Protein AF-A0A920RC55-F1 (afdb_monomer_lite)

Secondary structure (DSSP, 8-state):
---TT-TT-TTS--S--EEEEETTTTTTTS-BTTTSSBSS-GGGGGGSSEEEEES-GGG--S--

Sequence (64 aa):
MISDDGLQHYKLFRDIEIAVVDAQRLFGNGMCFPAGPLREPISRLDSVDYVVVNGDNSAIKSEL

Radius of gyration: 12.87 Å; chains: 1; bounding box: 33×33×24 Å

pLDDT: mean 89.14, std 13.38, range [47.34, 97.94]

Foldseek 3Di:
DDDDVCLPVVVDDDPAFEAEAELVCGCPVQDDPPVGDDPDGPCSVVPGPYYHYPDDCPSPDDDD

Structure (mmCIF, N/CA/C/O backbone):
data_AF-A0A920RC55-F1
#
_entry.id   AF-A0A920RC55-F1
#
loop_
_atom_site.gr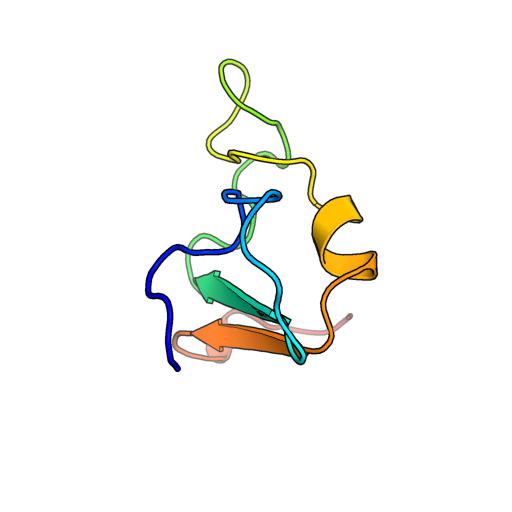oup_PDB
_atom_site.id
_atom_site.type_symbol
_atom_site.label_atom_id
_atom_site.label_alt_id
_atom_site.label_comp_id
_atom_site.label_asym_id
_atom_site.label_entity_id
_atom_site.label_seq_id
_atom_site.pdbx_PDB_ins_code
_atom_site.Cartn_x
_atom_site.Cartn_y
_atom_site.Cartn_z
_atom_site.occupancy
_atom_site.B_iso_or_equiv
_atom_site.auth_seq_id
_atom_site.auth_comp_id
_atom_site.auth_asym_id
_atom_site.auth_atom_id
_atom_site.pdbx_PDB_model_num
ATOM 1 N N . MET A 1 1 ? 10.113 -17.892 1.149 1.00 86.38 1 MET A N 1
ATOM 2 C CA . MET A 1 1 ? 10.876 -16.707 1.606 1.00 86.38 1 MET A CA 1
ATOM 3 C C . MET A 1 1 ? 9.868 -15.667 2.057 1.00 86.38 1 MET A C 1
ATOM 5 O O . MET A 1 1 ? 8.806 -15.617 1.456 1.00 86.38 1 MET A O 1
ATOM 9 N N . ILE A 1 2 ? 10.159 -14.892 3.100 1.00 94.12 2 ILE A N 1
ATOM 10 C CA . ILE A 1 2 ? 9.289 -13.799 3.555 1.00 94.12 2 ILE A CA 1
ATOM 11 C C . ILE A 1 2 ? 10.126 -12.527 3.508 1.00 94.12 2 ILE A C 1
ATOM 13 O O . ILE A 1 2 ? 11.239 -12.517 4.031 1.00 94.12 2 ILE A O 1
ATOM 17 N N . SER A 1 3 ? 9.611 -11.495 2.843 1.00 95.31 3 SER A N 1
ATOM 18 C CA . SER A 1 3 ? 10.213 -10.164 2.839 1.00 95.31 3 SER A CA 1
ATOM 19 C C . SER A 1 3 ? 9.332 -9.245 3.664 1.00 95.31 3 SER A C 1
ATOM 21 O O . SER A 1 3 ? 8.207 -8.961 3.261 1.00 95.31 3 SER A O 1
ATOM 23 N N . ASP A 1 4 ? 9.864 -8.773 4.783 1.00 93.25 4 ASP A N 1
ATOM 24 C CA . ASP A 1 4 ? 9.286 -7.639 5.498 1.00 93.25 4 ASP A CA 1
ATOM 25 C C . ASP A 1 4 ? 9.528 -6.364 4.668 1.00 93.25 4 ASP A C 1
ATOM 27 O O . ASP A 1 4 ? 10.576 -6.248 4.025 1.00 93.25 4 ASP A O 1
ATOM 31 N N . ASP A 1 5 ? 8.542 -5.472 4.577 1.00 92.06 5 ASP A N 1
ATOM 32 C CA . ASP A 1 5 ? 8.580 -4.245 3.754 1.00 92.06 5 ASP A CA 1
ATOM 33 C C . ASP A 1 5 ? 8.964 -4.435 2.266 1.00 92.06 5 ASP A C 1
ATOM 35 O O . ASP A 1 5 ? 9.531 -3.565 1.601 1.00 92.06 5 ASP A O 1
ATOM 39 N N . GLY A 1 6 ? 8.633 -5.596 1.697 1.00 94.56 6 GLY A N 1
ATOM 40 C CA . GLY A 1 6 ? 9.058 -5.965 0.347 1.00 94.56 6 GLY A CA 1
ATOM 41 C C . GLY A 1 6 ? 8.308 -5.291 -0.806 1.00 94.56 6 GLY A C 1
ATOM 42 O O . GLY A 1 6 ? 8.744 -5.461 -1.943 1.00 94.56 6 GLY A O 1
ATOM 43 N N . LEU A 1 7 ? 7.204 -4.571 -0.569 1.00 94.75 7 LEU A N 1
ATOM 44 C CA . LEU A 1 7 ? 6.259 -4.151 -1.623 1.00 94.75 7 LEU A CA 1
ATOM 45 C C . LEU A 1 7 ? 6.887 -3.249 -2.695 1.00 94.75 7 LEU A C 1
ATOM 47 O O . LEU A 1 7 ? 6.664 -3.464 -3.883 1.00 94.75 7 LEU A O 1
ATOM 51 N N . GLN A 1 8 ? 7.740 -2.299 -2.304 1.00 95.00 8 GLN A N 1
ATOM 52 C CA . GLN A 1 8 ? 8.423 -1.408 -3.254 1.00 95.00 8 GLN A CA 1
ATOM 53 C C . GLN A 1 8 ? 9.650 -2.054 -3.917 1.00 95.00 8 GLN A C 1
ATOM 55 O O . GLN A 1 8 ? 10.257 -1.474 -4.821 1.00 95.00 8 GLN A O 1
ATOM 60 N N . HIS A 1 9 ? 10.061 -3.254 -3.492 1.00 95.50 9 HIS A N 1
ATOM 61 C CA . HIS A 1 9 ? 11.261 -3.911 -4.008 1.00 95.50 9 HIS A CA 1
ATOM 62 C C . HIS A 1 9 ? 10.981 -4.669 -5.316 1.00 95.50 9 HIS A C 1
ATOM 64 O O . HIS A 1 9 ? 11.261 -5.855 -5.424 1.00 95.50 9 HIS A O 1
ATOM 70 N N . TYR A 1 10 ? 10.442 -4.014 -6.339 1.00 93.31 10 TYR A N 1
ATOM 71 C CA . TYR A 1 10 ? 9.911 -4.637 -7.566 1.00 93.31 10 TYR A CA 1
ATOM 72 C C . TYR A 1 10 ? 10.783 -5.693 -8.271 1.00 93.31 10 TYR A C 1
ATOM 74 O O . TYR A 1 10 ? 10.257 -6.554 -8.965 1.00 93.31 10 TYR A O 1
ATOM 82 N N . LYS A 1 11 ? 12.107 -5.657 -8.095 1.00 96.06 11 LYS A N 1
ATOM 83 C CA . LYS A 1 11 ? 13.035 -6.646 -8.670 1.00 96.06 11 LYS A CA 1
ATOM 84 C C . LYS A 1 11 ? 13.023 -8.004 -7.958 1.00 96.06 11 LYS A C 1
ATOM 86 O O . LYS A 1 11 ? 13.528 -8.975 -8.514 1.00 96.06 11 LYS A O 1
ATOM 91 N N . LEU A 1 12 ? 12.501 -8.068 -6.736 1.00 92.88 12 LEU A N 1
ATOM 92 C CA . LEU A 1 12 ? 12.341 -9.309 -5.994 1.00 92.88 12 LEU A CA 1
ATOM 93 C C . LEU A 1 12 ? 11.121 -10.055 -6.536 1.00 92.88 12 LEU A C 1
ATOM 95 O O . LEU A 1 12 ? 10.008 -9.537 -6.481 1.00 92.88 12 LEU A O 1
ATOM 99 N N . PHE A 1 13 ? 11.338 -11.266 -7.042 1.00 94.69 13 PHE A N 1
ATOM 100 C CA . PHE A 1 13 ? 10.248 -12.146 -7.448 1.00 94.69 13 PHE A CA 1
ATOM 101 C C . PHE A 1 13 ? 9.411 -12.556 -6.228 1.00 94.69 13 PHE A C 1
ATOM 103 O O . PHE A 1 13 ? 9.967 -12.892 -5.176 1.00 94.69 13 PHE A O 1
ATOM 110 N N . ARG A 1 14 ? 8.085 -12.530 -6.380 1.00 95.00 14 ARG A N 1
ATOM 111 C CA . ARG A 1 14 ? 7.115 -12.912 -5.351 1.00 95.00 14 ARG A CA 1
ATOM 112 C C . ARG A 1 14 ? 5.990 -13.700 -5.999 1.00 95.00 14 ARG A C 1
ATOM 114 O O . ARG A 1 14 ? 5.471 -13.279 -7.027 1.00 95.00 14 ARG A O 1
ATOM 121 N N . ASP A 1 15 ? 5.611 -14.799 -5.362 1.00 97.56 15 ASP A N 1
ATOM 122 C CA . ASP A 1 15 ? 4.412 -15.551 -5.734 1.00 97.56 15 ASP A CA 1
ATOM 123 C C . ASP A 1 15 ? 3.137 -14.908 -5.168 1.00 97.56 15 ASP A C 1
ATOM 125 O O . ASP A 1 15 ? 2.069 -15.086 -5.739 1.00 97.56 15 ASP A O 1
ATOM 129 N N . ILE A 1 16 ? 3.250 -14.201 -4.033 1.00 97.31 16 ILE A N 1
ATOM 130 C CA . ILE A 1 16 ? 2.138 -13.553 -3.323 1.00 97.31 16 ILE A CA 1
ATOM 131 C C . ILE A 1 16 ? 2.601 -12.207 -2.748 1.00 97.31 16 ILE A C 1
ATOM 133 O O . ILE A 1 16 ? 3.675 -12.119 -2.140 1.00 97.31 16 ILE A O 1
ATOM 137 N N . GLU A 1 17 ? 1.761 -11.181 -2.874 1.00 97.44 17 GLU A N 1
ATOM 138 C CA . GLU A 1 17 ? 1.899 -9.867 -2.245 1.00 97.44 17 GLU A CA 1
ATOM 139 C C . GLU A 1 17 ? 0.778 -9.604 -1.228 1.00 97.44 17 GLU A C 1
ATOM 141 O O . GLU A 1 17 ? -0.409 -9.734 -1.525 1.00 97.44 17 GLU A O 1
ATOM 146 N N . ILE A 1 18 ? 1.165 -9.193 -0.015 1.00 97.19 18 ILE A N 1
ATOM 147 C CA . ILE A 1 18 ? 0.238 -8.820 1.060 1.00 97.19 18 ILE A CA 1
ATOM 148 C C . ILE A 1 18 ? 0.521 -7.373 1.457 1.00 97.19 18 ILE A C 1
ATOM 150 O O . ILE A 1 18 ? 1.604 -7.067 1.958 1.00 97.19 18 ILE A O 1
ATOM 154 N N . ALA A 1 19 ? -0.451 -6.486 1.249 1.00 96.44 19 ALA A N 1
ATOM 155 C CA . ALA A 1 19 ? -0.386 -5.107 1.714 1.00 96.44 19 ALA A CA 1
ATOM 156 C C . ALA A 1 19 ? -1.036 -4.965 3.087 1.00 96.44 19 ALA A C 1
ATOM 158 O O . ALA A 1 19 ? -2.178 -5.372 3.285 1.00 96.44 19 ALA A O 1
ATOM 159 N N . VAL A 1 20 ? -0.321 -4.351 4.028 1.00 94.38 20 VAL A N 1
ATOM 160 C CA . VAL A 1 20 ? -0.845 -4.066 5.366 1.00 94.38 20 VAL A CA 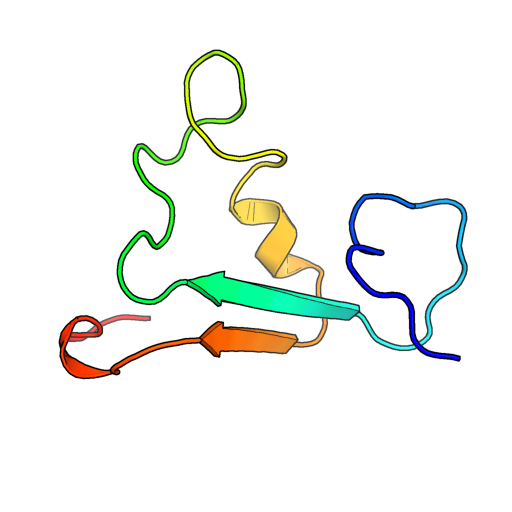1
ATOM 161 C C . VAL A 1 20 ? -1.253 -2.600 5.447 1.00 94.38 20 VAL A C 1
ATOM 163 O O . VAL A 1 20 ? -0.445 -1.709 5.189 1.00 94.38 20 VAL A O 1
ATOM 166 N N . VAL A 1 21 ? -2.506 -2.350 5.820 1.00 93.50 21 VAL A N 1
ATOM 167 C CA . VAL A 1 21 ? -3.069 -1.010 6.022 1.00 93.50 21 VAL A CA 1
ATOM 168 C C . VAL A 1 21 ? -3.367 -0.824 7.504 1.00 93.50 21 VAL A C 1
ATOM 170 O O . VAL A 1 21 ? -4.031 -1.651 8.117 1.00 93.50 21 VAL A O 1
ATOM 173 N N . ASP A 1 22 ? -2.885 0.261 8.098 1.00 91.31 22 ASP A N 1
ATOM 174 C CA . ASP A 1 22 ? -3.179 0.587 9.494 1.00 91.31 22 ASP A CA 1
ATOM 175 C C . ASP A 1 22 ? -4.624 1.096 9.639 1.00 91.31 22 ASP A C 1
ATOM 177 O O . ASP A 1 22 ? -5.023 2.039 8.954 1.00 91.31 22 ASP A O 1
ATOM 181 N N . ALA A 1 23 ? -5.411 0.491 10.533 1.00 88.56 23 ALA A N 1
ATOM 182 C CA . ALA A 1 23 ? -6.833 0.800 10.703 1.00 88.56 23 ALA A CA 1
ATOM 183 C C . ALA A 1 23 ? -7.100 2.219 11.236 1.00 88.56 23 ALA A C 1
ATOM 185 O O . ALA A 1 23 ? -8.176 2.768 11.004 1.00 88.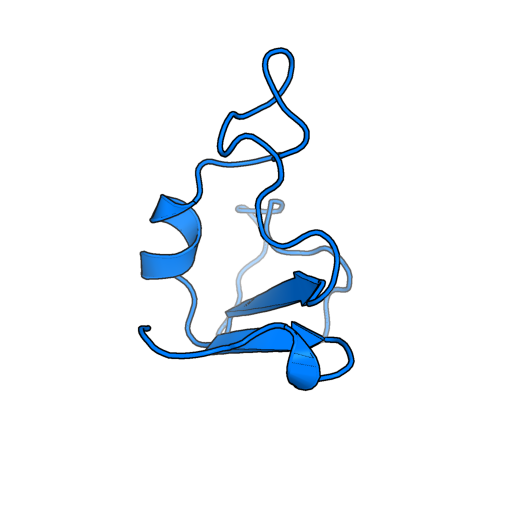56 23 ALA A O 1
ATOM 186 N N . GLN A 1 24 ? -6.151 2.818 11.967 1.00 86.38 24 GLN A N 1
ATOM 187 C CA . GLN A 1 24 ? -6.320 4.155 12.544 1.00 86.38 24 GLN A CA 1
ATOM 188 C C . GLN A 1 24 ? -5.972 5.251 11.539 1.00 86.38 24 GLN A C 1
ATOM 190 O O . GLN A 1 24 ? -6.625 6.294 11.502 1.00 86.38 24 GLN A O 1
ATOM 195 N N . ARG A 1 25 ? -4.918 5.040 10.745 1.00 84.81 25 ARG A N 1
ATOM 196 C CA . ARG A 1 25 ? -4.416 6.035 9.787 1.00 84.81 25 ARG A CA 1
ATOM 197 C C . ARG A 1 25 ? -5.039 5.897 8.404 1.00 84.81 25 ARG A C 1
ATOM 199 O O . ARG A 1 25 ? -5.128 6.903 7.695 1.00 84.81 25 ARG A O 1
ATOM 206 N N . LEU A 1 26 ? -5.438 4.681 8.027 1.00 88.56 26 LEU A N 1
ATOM 207 C CA . LEU A 1 26 ? -5.875 4.317 6.681 1.00 88.56 26 LEU A CA 1
ATOM 208 C C . LEU A 1 26 ? -4.933 4.938 5.635 1.00 88.56 26 LEU A C 1
ATOM 210 O O . LEU A 1 26 ? -3.739 4.641 5.621 1.00 88.56 26 LEU A O 1
ATOM 214 N N . PHE A 1 27 ? -5.442 5.855 4.809 1.00 92.81 27 PHE A N 1
ATOM 215 C CA . PHE A 1 27 ? -4.688 6.497 3.730 1.00 92.81 27 PHE A CA 1
ATOM 216 C C . PHE A 1 27 ? -4.310 7.961 3.999 1.00 92.81 27 PHE A C 1
ATOM 218 O O . PHE A 1 27 ? -3.788 8.638 3.111 1.00 92.81 27 PHE A O 1
ATOM 225 N N . GLY A 1 28 ? -4.552 8.481 5.207 1.00 90.00 28 GLY A N 1
ATOM 226 C CA . GLY A 1 28 ? -4.300 9.885 5.534 1.00 90.00 28 GLY A CA 1
ATOM 227 C C . GLY A 1 28 ? -5.043 10.840 4.591 1.00 90.00 28 GLY A C 1
ATOM 228 O O . GLY A 1 28 ? -6.265 10.803 4.503 1.00 90.00 28 GLY A O 1
ATOM 229 N N . ASN A 1 29 ? -4.305 11.696 3.875 1.00 93.56 29 ASN A N 1
ATOM 230 C CA . ASN A 1 29 ? -4.875 12.621 2.886 1.00 93.56 29 ASN A CA 1
ATOM 231 C C . ASN A 1 29 ? -4.965 12.040 1.459 1.00 93.56 29 ASN A C 1
ATOM 233 O O . ASN A 1 29 ? -5.253 12.781 0.523 1.00 93.56 29 ASN A O 1
ATOM 237 N N . GLY A 1 30 ? -4.675 10.748 1.281 1.00 94.50 30 GLY A N 1
ATOM 238 C CA . GLY A 1 30 ? -4.764 10.047 -0.001 1.00 94.50 30 GLY A CA 1
ATOM 239 C C . GLY A 1 30 ? -3.692 10.413 -1.029 1.00 94.50 30 GLY A C 1
ATOM 240 O O . GLY A 1 30 ? -3.738 9.920 -2.153 1.00 94.50 30 GLY A O 1
ATOM 241 N N . MET A 1 31 ? -2.717 11.249 -0.663 1.00 96.69 31 MET A N 1
ATOM 242 C CA . MET A 1 31 ? -1.674 11.725 -1.569 1.00 96.69 31 MET A CA 1
ATOM 243 C C . MET A 1 31 ? -0.337 11.032 -1.297 1.00 96.69 31 MET A C 1
ATOM 245 O O . MET A 1 31 ? 0.006 10.705 -0.156 1.00 96.69 31 MET A O 1
ATOM 249 N N . CYS A 1 32 ? 0.454 10.848 -2.354 1.00 97.06 32 CYS A N 1
ATOM 250 C CA . CYS A 1 32 ? 1.832 10.385 -2.227 1.00 97.06 32 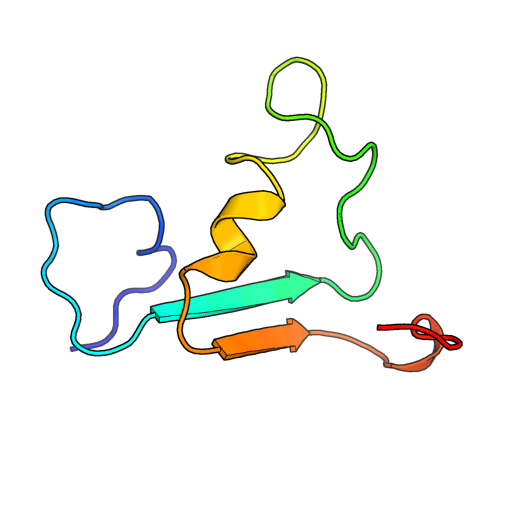CYS A CA 1
ATOM 251 C C . CYS A 1 32 ? 2.764 11.489 -1.723 1.00 97.06 32 CYS A C 1
ATOM 253 O O . CYS A 1 32 ? 2.489 12.686 -1.863 1.00 97.06 32 CYS A O 1
ATOM 255 N N . PHE A 1 33 ? 3.908 11.082 -1.181 1.00 94.62 33 PHE A N 1
ATOM 256 C CA . PHE A 1 33 ? 4.982 11.994 -0.802 1.00 94.62 33 PHE A CA 1
ATOM 257 C C . PHE A 1 33 ? 5.434 12.868 -1.994 1.00 94.62 33 PHE A C 1
ATOM 259 O O . PHE A 1 33 ? 5.570 12.348 -3.104 1.00 94.62 33 PHE A O 1
ATOM 266 N N . PRO A 1 34 ? 5.694 14.181 -1.807 1.00 95.88 34 PRO A N 1
ATOM 267 C CA . PRO A 1 34 ? 5.681 14.938 -0.547 1.00 95.88 34 PRO A CA 1
ATOM 268 C C . PRO A 1 34 ? 4.315 15.515 -0.146 1.00 95.88 34 PRO A C 1
ATOM 270 O O . PRO A 1 34 ? 4.190 16.076 0.938 1.00 95.88 34 PRO A O 1
ATOM 273 N N . ALA A 1 35 ? 3.293 15.408 -0.998 1.00 96.94 35 ALA A N 1
ATOM 274 C CA . ALA A 1 35 ? 1.971 15.977 -0.737 1.00 96.94 35 ALA A CA 1
ATOM 275 C C . ALA A 1 35 ? 1.180 15.208 0.337 1.00 96.94 35 ALA A C 1
ATOM 277 O O . ALA A 1 35 ? 0.224 15.746 0.891 1.00 96.94 35 ALA A O 1
ATOM 278 N N . GLY A 1 36 ? 1.570 13.972 0.650 1.00 95.00 36 GLY A N 1
ATOM 279 C CA . GLY A 1 36 ? 0.958 13.137 1.680 1.00 95.00 36 GLY A CA 1
ATOM 280 C C . GLY A 1 36 ? 1.876 12.019 2.183 1.00 95.00 36 GLY A C 1
ATOM 281 O O . GLY A 1 36 ? 3.042 11.950 1.788 1.00 95.00 36 GLY A O 1
ATOM 282 N N . PRO A 1 37 ? 1.382 11.154 3.088 1.00 94.00 37 PRO A N 1
ATOM 283 C CA . PRO A 1 37 ? 2.196 10.139 3.756 1.00 94.00 37 PRO A CA 1
ATOM 284 C C . PRO A 1 37 ? 2.393 8.857 2.934 1.00 94.00 37 PRO A C 1
ATOM 286 O O . PRO A 1 37 ? 3.186 8.003 3.333 1.00 94.00 37 PRO A O 1
ATOM 289 N N . LEU A 1 38 ? 1.671 8.679 1.823 1.00 95.38 38 LEU A N 1
ATOM 290 C CA . LEU A 1 38 ? 1.726 7.439 1.055 1.00 95.38 38 LEU A CA 1
ATOM 291 C C . LEU A 1 38 ? 3.031 7.343 0.255 1.00 95.38 38 LEU A C 1
ATOM 293 O O . LEU A 1 38 ? 3.480 8.310 -0.363 1.00 95.38 38 LEU A O 1
ATOM 297 N N . ARG A 1 39 ? 3.631 6.149 0.226 1.00 95.31 39 ARG A N 1
ATOM 298 C CA . ARG A 1 39 ? 4.794 5.862 -0.633 1.00 95.31 39 ARG A CA 1
ATOM 299 C C . ARG A 1 39 ? 4.391 5.652 -2.092 1.00 95.31 39 ARG A C 1
ATOM 301 O O . ARG A 1 39 ? 5.183 5.916 -2.988 1.00 95.31 39 ARG A O 1
ATOM 308 N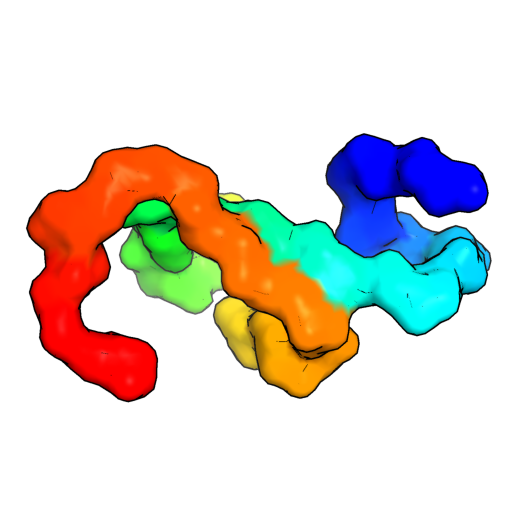 N . GLU A 1 40 ? 3.166 5.183 -2.303 1.00 95.94 40 GLU A N 1
ATOM 309 C CA . GLU A 1 40 ? 2.597 4.790 -3.590 1.00 95.94 40 GLU A CA 1
ATOM 310 C C . GLU A 1 40 ? 1.107 5.152 -3.622 1.00 95.94 40 GLU A C 1
ATOM 312 O O . GLU A 1 40 ? 0.504 5.309 -2.556 1.00 95.94 40 GLU A O 1
ATOM 317 N N . PRO A 1 41 ? 0.500 5.338 -4.806 1.00 95.94 41 PRO A N 1
ATOM 318 C CA . PRO A 1 41 ? -0.918 5.671 -4.901 1.00 95.94 41 PRO A CA 1
ATOM 319 C C . PRO A 1 41 ? -1.786 4.532 -4.357 1.00 95.94 41 PRO A C 1
ATOM 321 O O . PRO A 1 41 ? -1.417 3.363 -4.460 1.00 95.94 41 PRO A O 1
ATOM 324 N N . ILE A 1 42 ? -2.971 4.863 -3.831 1.00 96.12 42 ILE A N 1
ATOM 325 C CA . ILE A 1 42 ? -3.915 3.877 -3.264 1.00 96.12 42 ILE A CA 1
ATOM 326 C C . ILE A 1 42 ? -4.273 2.793 -4.291 1.00 96.12 42 ILE A C 1
ATOM 328 O O . ILE A 1 42 ? -4.381 1.627 -3.930 1.00 96.12 42 ILE A O 1
ATOM 332 N N . SER A 1 43 ? -4.343 3.147 -5.579 1.00 96.50 43 SER A N 1
ATOM 333 C CA . SER A 1 43 ? -4.583 2.207 -6.684 1.00 96.50 43 SER A CA 1
ATOM 334 C C . SER A 1 43 ? -3.544 1.083 -6.790 1.00 96.50 43 SER A C 1
ATOM 336 O O . SER A 1 43 ? -3.761 0.103 -7.492 1.00 96.50 43 SER A O 1
ATOM 338 N N . ARG A 1 44 ? -2.393 1.176 -6.106 1.00 96.06 44 ARG A N 1
ATOM 339 C CA . ARG A 1 44 ? -1.449 0.053 -6.026 1.00 96.06 44 ARG A CA 1
ATOM 340 C C . ARG A 1 44 ? -2.064 -1.154 -5.309 1.00 96.06 44 ARG A C 1
ATOM 342 O O . ARG A 1 44 ? -1.699 -2.284 -5.633 1.00 96.06 44 ARG A O 1
ATOM 349 N N . LEU A 1 45 ? -3.015 -0.932 -4.401 1.00 95.94 45 LEU A N 1
ATOM 350 C CA . LEU A 1 45 ? -3.746 -2.004 -3.723 1.00 95.94 45 LEU A CA 1
ATOM 351 C C . LEU A 1 45 ? -4.560 -2.880 -4.685 1.00 95.94 45 LEU A C 1
ATOM 353 O O . LEU A 1 45 ? -4.785 -4.042 -4.377 1.00 95.94 45 LEU A O 1
ATOM 357 N N . ASP A 1 46 ? -4.911 -2.383 -5.874 1.00 96.44 46 ASP A N 1
ATOM 358 C CA . ASP A 1 46 ? -5.665 -3.151 -6.878 1.00 96.44 46 ASP A CA 1
ATOM 359 C C . ASP A 1 46 ? -4.845 -4.289 -7.514 1.00 96.44 46 ASP A C 1
ATOM 361 O O . ASP A 1 46 ? -5.371 -5.096 -8.276 1.00 96.44 46 ASP A O 1
ATOM 365 N N . SER A 1 47 ? -3.538 -4.331 -7.248 1.00 95.50 47 SER A N 1
ATOM 366 C CA . SER A 1 47 ? -2.599 -5.278 -7.867 1.00 95.50 47 SER A CA 1
ATOM 367 C C . SER A 1 47 ? -1.881 -6.184 -6.870 1.00 95.50 47 SER A C 1
ATOM 369 O O . SER A 1 47 ? -1.011 -6.944 -7.283 1.00 95.50 47 SER A O 1
ATOM 371 N N . VAL A 1 48 ? -2.209 -6.100 -5.578 1.00 97.00 48 VAL A N 1
ATOM 372 C CA . VAL A 1 48 ? -1.742 -7.075 -4.579 1.00 97.00 48 VAL A CA 1
ATOM 373 C C . VAL A 1 48 ? -2.772 -8.190 -4.419 1.00 97.00 48 VAL A C 1
ATOM 375 O O . VAL A 1 48 ? -3.956 -7.980 -4.672 1.00 97.00 48 VAL A O 1
ATOM 378 N N . ASP A 1 49 ? -2.343 -9.363 -3.960 1.00 97.94 49 ASP A N 1
ATOM 379 C CA . ASP A 1 49 ? -3.250 -10.500 -3.768 1.00 97.94 49 ASP A CA 1
ATOM 380 C C . ASP A 1 49 ? -4.153 -10.315 -2.545 1.00 97.94 49 ASP A C 1
ATOM 382 O O . ASP A 1 49 ? -5.322 -10.700 -2.557 1.00 97.94 49 ASP A O 1
ATOM 386 N N . TYR A 1 50 ? -3.610 -9.720 -1.479 1.00 97.31 50 TYR A N 1
ATOM 387 C CA . TYR A 1 50 ? -4.336 -9.509 -0.233 1.00 97.31 50 TYR A CA 1
ATOM 388 C C . TYR A 1 50 ? -4.065 -8.133 0.362 1.00 97.31 50 TYR A C 1
ATOM 390 O O . TYR A 1 50 ? -2.924 -7.675 0.436 1.00 97.31 50 TYR A O 1
ATOM 398 N N . VAL A 1 51 ? -5.127 -7.520 0.885 1.00 95.94 51 VAL A N 1
ATOM 399 C CA . VAL A 1 51 ? -5.052 -6.333 1.737 1.00 95.94 51 VAL A CA 1
ATOM 400 C C . VAL A 1 51 ? -5.486 -6.727 3.141 1.00 95.94 51 VAL A C 1
ATOM 402 O O . VAL A 1 51 ? -6.599 -7.206 3.351 1.00 95.94 51 VAL A O 1
ATOM 405 N N . VAL A 1 52 ? -4.598 -6.535 4.109 1.00 94.88 52 VAL A N 1
ATOM 406 C CA . VAL A 1 52 ? -4.846 -6.823 5.520 1.00 94.88 52 VAL A CA 1
ATOM 407 C C . VAL A 1 52 ? -4.925 -5.508 6.267 1.00 94.88 52 VAL A C 1
ATOM 409 O O . VAL A 1 52 ? -3.967 -4.738 6.288 1.00 94.88 52 VAL A O 1
ATOM 412 N N . VAL A 1 53 ? -6.057 -5.261 6.918 1.00 92.56 53 VAL A N 1
ATOM 413 C CA . VAL A 1 53 ? -6.185 -4.114 7.813 1.00 92.56 53 VAL A CA 1
ATOM 414 C C . VAL A 1 53 ? -5.713 -4.519 9.206 1.00 92.56 53 VAL A C 1
ATOM 416 O O . VAL A 1 53 ? -6.256 -5.437 9.815 1.00 92.56 53 VAL A O 1
ATOM 419 N N . ASN A 1 54 ? -4.676 -3.847 9.695 1.00 91.69 54 ASN A N 1
ATOM 420 C CA . ASN A 1 54 ? -4.097 -4.065 11.010 1.00 91.69 54 ASN A CA 1
ATOM 421 C C . ASN A 1 54 ? -4.608 -3.006 11.991 1.00 91.69 54 ASN A C 1
ATOM 423 O O . ASN A 1 54 ? -4.327 -1.818 11.833 1.00 91.69 54 ASN A O 1
ATOM 427 N N . GLY A 1 55 ? -5.343 -3.438 13.012 1.00 87.50 55 GLY A N 1
ATOM 428 C CA . GLY A 1 55 ? -5.863 -2.579 14.071 1.00 87.50 55 GLY A CA 1
ATOM 429 C C . GLY A 1 55 ? -7.332 -2.846 14.380 1.00 87.50 55 GLY A C 1
ATOM 430 O O . GLY A 1 55 ? -7.950 -3.759 13.834 1.00 87.50 55 GLY A O 1
ATOM 431 N N . ASP A 1 56 ? -7.881 -2.055 15.298 1.00 79.69 56 ASP A N 1
ATOM 432 C CA . ASP A 1 56 ? -9.250 -2.234 15.772 1.00 79.69 56 ASP A CA 1
ATOM 433 C C . ASP A 1 56 ? -10.261 -1.872 14.676 1.00 79.69 56 ASP A C 1
ATOM 435 O O . ASP A 1 56 ? -10.267 -0.761 14.143 1.00 79.69 56 ASP A O 1
ATOM 439 N N . ASN A 1 57 ? -11.160 -2.806 14.367 1.00 66.88 57 ASN A N 1
ATOM 440 C CA . ASN A 1 57 ? -12.101 -2.695 13.248 1.00 66.88 57 ASN A CA 1
ATOM 441 C C . ASN A 1 57 ? -13.245 -1.688 13.504 1.00 66.88 57 ASN A C 1
ATOM 443 O O . ASN A 1 57 ? -14.181 -1.564 12.719 1.00 66.88 57 ASN A O 1
ATOM 447 N N . SER A 1 58 ? -13.195 -0.964 14.624 1.00 64.81 58 SER A N 1
ATOM 448 C CA . SER A 1 58 ? -14.213 -0.001 15.052 1.00 64.81 58 SER A CA 1
ATOM 449 C C . SER A 1 58 ? -14.284 1.244 14.160 1.00 64.81 58 SER A C 1
ATOM 451 O O . SER A 1 58 ? -15.332 1.894 14.104 1.00 64.81 58 SER A O 1
ATOM 453 N N . ALA A 1 59 ? -13.200 1.553 13.439 1.00 57.38 59 ALA A N 1
ATOM 454 C CA . ALA A 1 59 ? -13.131 2.642 12.465 1.00 57.38 59 ALA A CA 1
ATOM 455 C C . ALA A 1 59 ? -13.657 2.259 11.068 1.00 57.38 59 ALA A C 1
ATOM 457 O O . ALA A 1 59 ? -14.035 3.151 10.310 1.00 57.38 59 ALA A O 1
ATOM 458 N N . ILE A 1 60 ? -13.752 0.963 10.733 1.00 58.97 60 ILE A N 1
ATOM 459 C CA . ILE A 1 60 ? -14.337 0.507 9.462 1.00 58.97 60 ILE A CA 1
ATOM 460 C C . ILE A 1 60 ? -15.862 0.461 9.616 1.00 58.97 60 ILE A C 1
ATOM 462 O O . ILE A 1 60 ? -16.490 -0.590 9.734 1.00 58.97 60 ILE A O 1
ATOM 466 N N . LYS A 1 61 ? -16.487 1.639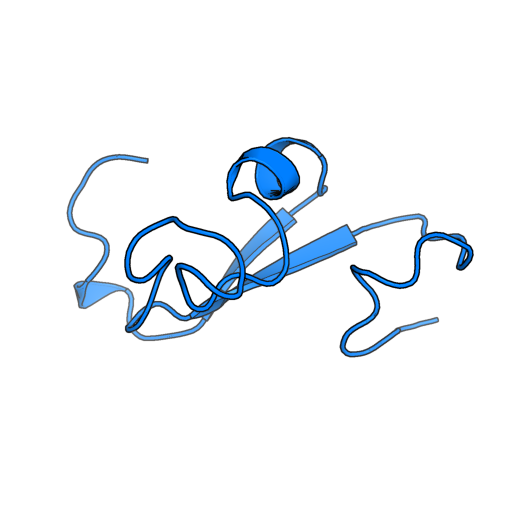 9.665 1.00 49.34 61 LYS A N 1
ATOM 467 C CA . LYS A 1 61 ? -17.933 1.759 9.471 1.00 49.34 61 LYS A CA 1
ATOM 468 C C . LYS A 1 61 ? -18.211 1.826 7.977 1.00 49.34 61 LYS A C 1
ATOM 470 O O . LYS A 1 61 ? -18.009 2.886 7.411 1.00 49.34 61 LYS A O 1
ATOM 475 N N . SER A 1 62 ? -18.757 0.733 7.438 1.00 50.53 62 SER A N 1
ATOM 476 C CA . SER A 1 62 ? -19.556 0.669 6.203 1.00 50.53 62 SER A CA 1
ATOM 477 C C . SER A 1 62 ? -18.886 1.192 4.924 1.00 50.53 62 SER A C 1
ATOM 479 O O . SER A 1 62 ? -18.611 2.376 4.811 1.00 50.53 62 SER A O 1
ATOM 481 N N . GLU A 1 63 ? -18.798 0.313 3.924 1.00 48.88 63 GLU A N 1
ATOM 482 C CA . GLU A 1 63 ? -18.354 0.562 2.537 1.00 48.88 63 GLU A CA 1
ATOM 483 C C . GLU A 1 63 ? -16.832 0.496 2.320 1.00 48.88 63 GLU A C 1
ATOM 485 O O . GLU A 1 63 ? -16.129 1.496 2.185 1.00 48.88 63 GLU A O 1
ATOM 490 N N . LEU A 1 64 ? -16.345 -0.749 2.247 1.00 47.34 64 LEU A N 1
ATOM 491 C CA . LEU A 1 64 ? -15.607 -1.163 1.050 1.00 47.34 64 LEU A CA 1
ATOM 492 C C . LEU A 1 64 ? -16.625 -1.515 -0.040 1.00 47.34 64 LEU A C 1
ATOM 494 O O . LEU A 1 64 ? -17.672 -2.098 0.337 1.00 47.34 64 LEU A O 1
#